Protein AF-A0A7V9D429-F1 (afdb_monomer)

pLDDT: mean 92.51, std 11.37, range [51.0, 98.88]

Foldseek 3Di:
DDDFAAFAAADQEAEAEAAAADPPLPDKFKEKDWAPPADPLLVLLRVLLVVLLCVQLVTDYDPPDDPCQNVPPQCPCVPDRRHYHPPHRYMYMNSIHCSHPVSVCCVPVVVVSVVVSRVRSNCVSVVVVVVVVVVVVVVVVCVVPVPDDDDDD

Solvent-accessible surface area (backbone atoms only — not comparable to full-atom values): 8418 Å² total; per-residue (Å²): 136,80,87,82,46,55,70,74,37,69,49,91,63,45,76,48,85,46,68,36,76,53,92,58,49,82,53,58,30,25,35,74,35,36,40,76,83,53,50,74,58,9,50,49,41,45,52,30,28,54,51,33,32,35,69,61,62,68,45,52,82,38,82,86,73,55,66,67,55,25,63,32,66,52,68,36,40,92,80,40,66,53,7,34,34,83,81,37,24,32,32,35,34,31,70,18,14,63,54,12,73,69,38,29,46,45,62,71,76,36,46,69,48,54,52,50,13,49,50,52,5,51,50,57,31,52,56,52,48,55,54,51,52,53,51,52,52,53,50,52,52,48,58,73,72,65,74,82,84,86,81,90,132

Structure (mmCIF, N/CA/C/O backbone):
data_AF-A0A7V9D429-F1
#
_entry.id   AF-A0A7V9D429-F1
#
loop_
_atom_site.group_PDB
_atom_site.id
_atom_site.type_symbol
_atom_site.label_atom_id
_atom_site.label_alt_id
_atom_site.label_comp_id
_atom_site.label_asym_id
_atom_site.label_entity_id
_atom_site.label_seq_id
_atom_site.pdbx_PDB_ins_code
_atom_site.Cartn_x
_atom_site.Cartn_y
_atom_site.Cartn_z
_atom_site.occupancy
_atom_site.B_iso_or_equiv
_atom_site.auth_seq_id
_atom_site.auth_comp_id
_atom_site.auth_asym_id
_atom_site.auth_atom_id
_atom_site.pdbx_PDB_model_num
ATOM 1 N N . LEU A 1 1 ? 6.182 -13.374 10.795 1.00 51.00 1 LEU A N 1
ATOM 2 C CA . LEU A 1 1 ? 5.234 -13.497 9.660 1.00 51.00 1 LEU A CA 1
ATOM 3 C C . LEU A 1 1 ? 6.105 -13.708 8.441 1.00 51.00 1 LEU A C 1
ATOM 5 O O . LEU A 1 1 ? 7.106 -12.994 8.406 1.00 51.00 1 LEU A O 1
ATOM 9 N N . PRO A 1 2 ? 5.819 -14.618 7.492 1.00 61.53 2 PRO A N 1
ATOM 10 C CA . PRO A 1 2 ? 4.935 -14.138 6.422 1.00 61.53 2 PRO A CA 1
ATOM 11 C C . PRO A 1 2 ? 4.330 -15.204 5.482 1.00 61.53 2 PRO A C 1
ATOM 13 O O . PRO A 1 2 ? 4.693 -16.375 5.484 1.00 61.53 2 PRO A O 1
ATOM 16 N N . ALA A 1 3 ? 3.420 -14.750 4.623 1.00 75.44 3 ALA A N 1
ATOM 17 C CA . ALA A 1 3 ? 3.174 -15.388 3.338 1.00 75.44 3 ALA A CA 1
ATOM 18 C C . ALA A 1 3 ? 4.484 -15.439 2.530 1.00 75.44 3 ALA A C 1
ATOM 20 O O . ALA A 1 3 ? 5.185 -14.435 2.455 1.00 75.44 3 ALA A O 1
ATOM 21 N N . THR A 1 4 ? 4.823 -16.585 1.948 1.00 88.00 4 THR A N 1
ATOM 22 C CA . THR A 1 4 ? 6.034 -16.746 1.132 1.00 88.00 4 THR A CA 1
ATOM 23 C C . THR A 1 4 ? 5.784 -16.237 -0.285 1.00 88.00 4 THR A C 1
ATOM 25 O O . THR A 1 4 ? 4.844 -16.689 -0.938 1.00 88.00 4 THR A O 1
ATOM 28 N N . VAL A 1 5 ? 6.628 -15.328 -0.780 1.00 92.19 5 VAL A N 1
ATOM 29 C CA . VAL A 1 5 ? 6.614 -14.934 -2.197 1.00 92.19 5 VAL A CA 1
ATOM 30 C C . VAL A 1 5 ? 7.230 -16.070 -3.028 1.00 92.19 5 VAL A C 1
ATOM 32 O O . VAL A 1 5 ? 8.327 -16.529 -2.687 1.00 92.19 5 VAL A O 1
ATOM 35 N N . PRO A 1 6 ? 6.556 -16.565 -4.085 1.00 92.88 6 PRO A N 1
ATOM 36 C CA . PRO A 1 6 ? 7.138 -17.571 -4.967 1.00 92.88 6 PRO A CA 1
ATOM 37 C C . PRO A 1 6 ? 8.457 -17.079 -5.587 1.00 92.88 6 PRO A C 1
ATOM 39 O O . PRO A 1 6 ? 8.556 -15.897 -5.917 1.00 92.88 6 PRO A O 1
ATOM 42 N N . PRO A 1 7 ? 9.459 -17.951 -5.781 1.00 91.50 7 PRO A N 1
ATOM 43 C CA . PRO A 1 7 ? 10.677 -17.569 -6.487 1.00 91.50 7 PRO A CA 1
ATOM 44 C C . PRO A 1 7 ? 10.373 -17.035 -7.891 1.00 91.50 7 PRO A C 1
ATOM 46 O O . PRO A 1 7 ? 9.558 -17.609 -8.614 1.00 91.50 7 PRO A O 1
ATOM 49 N N . GLY A 1 8 ? 11.023 -15.932 -8.273 1.00 88.56 8 GLY A N 1
ATOM 50 C CA . GLY A 1 8 ? 10.841 -15.311 -9.591 1.00 88.56 8 GLY A CA 1
ATOM 51 C C . GLY A 1 8 ? 9.451 -14.709 -9.822 1.00 88.56 8 GLY A C 1
ATOM 52 O O . GLY A 1 8 ? 9.028 -14.577 -10.970 1.00 88.56 8 GLY A O 1
ATOM 53 N N . TYR A 1 9 ? 8.714 -14.374 -8.757 1.00 94.50 9 TYR A N 1
ATOM 54 C CA . TYR A 1 9 ? 7.372 -13.812 -8.880 1.00 94.50 9 TYR A CA 1
ATOM 55 C C . TYR A 1 9 ? 7.398 -12.438 -9.562 1.00 94.50 9 TYR A C 1
ATOM 57 O O . TYR A 1 9 ? 7.824 -11.445 -8.970 1.00 94.50 9 TYR A O 1
ATOM 65 N N . ALA A 1 10 ? 6.895 -12.388 -10.794 1.00 95.81 10 ALA A N 1
ATOM 66 C CA . ALA A 1 10 ? 6.678 -11.168 -11.556 1.00 95.81 10 ALA A CA 1
ATOM 67 C C . ALA A 1 10 ? 5.178 -10.867 -11.659 1.00 95.81 10 ALA A C 1
ATOM 69 O O . ALA A 1 10 ? 4.366 -11.773 -11.852 1.00 95.81 10 ALA A O 1
ATOM 70 N N . ALA A 1 11 ? 4.810 -9.594 -11.533 1.00 96.25 11 ALA A N 1
ATOM 71 C CA . ALA A 1 11 ? 3.428 -9.140 -11.657 1.00 96.25 11 ALA A CA 1
ATOM 72 C C . ALA A 1 11 ? 3.362 -7.686 -12.143 1.00 96.25 11 ALA A C 1
ATOM 74 O O . ALA A 1 11 ? 4.318 -6.928 -11.989 1.00 96.25 11 ALA A O 1
ATOM 75 N N . ASP A 1 12 ? 2.197 -7.269 -12.643 1.00 97.06 12 ASP A N 1
ATOM 76 C CA . ASP A 1 1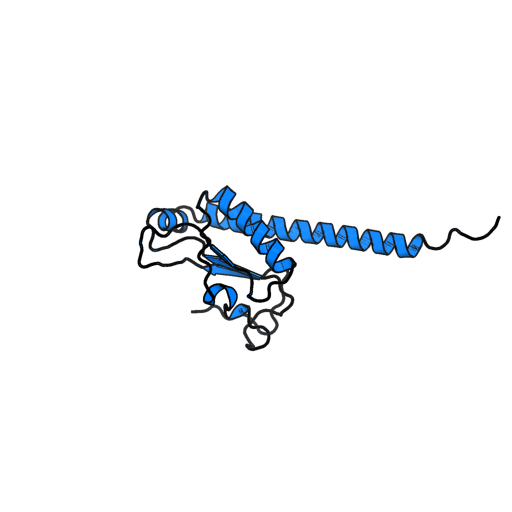2 ? 1.948 -5.867 -13.011 1.00 97.06 12 ASP A CA 1
ATOM 77 C C . ASP A 1 12 ? 1.921 -4.938 -11.785 1.00 97.06 12 ASP A C 1
ATOM 79 O O . ASP A 1 12 ? 2.188 -3.742 -11.882 1.00 97.06 12 ASP A O 1
ATOM 83 N N . ALA A 1 13 ? 1.592 -5.483 -10.610 1.00 97.75 13 ALA A N 1
ATOM 84 C CA . ALA A 1 13 ? 1.682 -4.792 -9.331 1.00 97.75 13 ALA A CA 1
ATOM 85 C C . ALA A 1 13 ? 1.789 -5.788 -8.167 1.00 97.75 13 ALA A C 1
ATOM 87 O O . ALA A 1 13 ? 1.076 -6.791 -8.116 1.00 97.75 13 ALA A O 1
ATOM 88 N N . PHE A 1 14 ? 2.618 -5.462 -7.177 1.00 97.88 14 PHE A N 1
ATOM 89 C CA . PHE A 1 14 ? 2.692 -6.142 -5.888 1.00 97.88 14 PHE A CA 1
ATOM 90 C C . PHE A 1 14 ? 2.296 -5.190 -4.756 1.00 97.88 14 PHE A C 1
ATOM 92 O O . PHE A 1 14 ? 2.817 -4.079 -4.636 1.00 97.88 14 PHE A O 1
ATOM 99 N N . ILE A 1 15 ? 1.381 -5.630 -3.893 1.00 98.25 15 ILE A N 1
ATOM 100 C CA . ILE A 1 15 ? 0.878 -4.826 -2.781 1.00 98.25 15 ILE A CA 1
ATOM 101 C C . ILE A 1 15 ? 0.989 -5.631 -1.486 1.00 98.25 15 ILE A C 1
ATOM 103 O O . ILE A 1 15 ? 0.311 -6.642 -1.320 1.00 98.25 15 ILE A O 1
ATOM 107 N N . ALA A 1 16 ? 1.804 -5.155 -0.544 1.00 97.69 16 ALA A N 1
ATOM 108 C CA . ALA A 1 16 ? 1.843 -5.685 0.817 1.00 97.69 16 ALA A CA 1
ATOM 109 C C . ALA A 1 16 ? 0.836 -4.929 1.697 1.00 97.69 16 ALA A C 1
ATOM 111 O O . ALA A 1 16 ? 0.961 -3.720 1.891 1.00 97.69 16 ALA A O 1
ATOM 112 N N . LEU A 1 17 ? -0.167 -5.633 2.225 1.00 97.62 17 LEU A N 1
ATOM 113 C CA . LEU A 1 17 ? -1.204 -5.058 3.088 1.00 97.62 17 LEU A CA 1
ATOM 114 C C . LEU A 1 17 ? -0.886 -5.322 4.554 1.00 97.62 17 LEU A C 1
ATOM 116 O O . LEU A 1 17 ? -0.778 -6.472 4.977 1.00 97.62 17 LEU A O 1
ATOM 120 N N . HIS A 1 18 ? -0.739 -4.254 5.322 1.00 97.50 18 HIS A N 1
ATOM 121 C CA . HIS A 1 18 ? -0.379 -4.284 6.730 1.00 97.50 18 HIS A CA 1
ATOM 122 C C . HIS A 1 18 ? -1.326 -3.394 7.549 1.00 97.50 18 HIS A C 1
ATOM 124 O O . HIS A 1 18 ? -2.093 -2.593 7.006 1.00 97.50 18 HIS A O 1
ATOM 130 N N . ALA A 1 19 ? -1.276 -3.538 8.870 1.00 96.31 19 ALA A N 1
ATOM 131 C CA . ALA A 1 19 ? -1.892 -2.607 9.801 1.00 96.31 19 ALA A CA 1
ATOM 132 C C . ALA A 1 19 ? -0.879 -2.267 10.900 1.00 96.31 19 ALA A C 1
ATOM 134 O O . ALA A 1 19 ? -0.271 -3.159 11.496 1.00 96.31 19 ALA A O 1
ATOM 135 N N . ASP A 1 20 ? -0.714 -0.976 11.157 1.00 96.56 20 ASP A N 1
ATOM 136 C CA . ASP A 1 20 ? 0.382 -0.447 11.956 1.00 96.56 20 ASP A CA 1
ATOM 137 C C . ASP A 1 20 ? 0.042 -0.465 13.449 1.00 96.56 20 ASP A C 1
ATOM 139 O O . ASP A 1 20 ? -1.120 -0.531 13.858 1.00 96.56 20 ASP A O 1
ATOM 143 N N . GLY A 1 21 ? 1.060 -0.336 14.287 1.00 95.75 21 GLY A N 1
ATOM 144 C CA . GLY A 1 21 ? 0.926 -0.191 15.725 1.00 95.75 21 GLY A CA 1
ATOM 145 C C . GLY A 1 21 ? 1.896 0.854 16.255 1.00 95.75 21 GLY A C 1
ATOM 146 O O . GLY A 1 21 ? 3.050 0.936 15.849 1.00 95.75 21 GLY A O 1
ATOM 147 N N . ALA A 1 22 ? 1.437 1.651 17.213 1.00 95.75 22 ALA A N 1
ATOM 148 C CA . ALA A 1 22 ? 2.282 2.610 17.913 1.00 95.75 22 ALA A CA 1
ATOM 149 C C . ALA A 1 22 ? 1.955 2.642 19.404 1.00 95.75 22 ALA A C 1
ATOM 151 O O . ALA A 1 22 ? 0.795 2.493 19.793 1.00 95.75 22 ALA A O 1
ATOM 152 N N . GLN A 1 23 ? 2.978 2.907 20.225 1.00 96.12 23 GLN A N 1
ATOM 153 C CA . GLN A 1 23 ? 2.814 3.150 21.663 1.00 96.12 23 GLN A CA 1
ATOM 154 C C . GLN A 1 23 ? 1.917 4.368 21.928 1.00 96.12 23 GLN A C 1
ATOM 156 O O . GLN A 1 23 ? 1.068 4.341 22.815 1.00 96.12 23 GLN A O 1
ATOM 161 N N . ASN A 1 24 ? 2.066 5.428 21.125 1.00 94.44 24 ASN A N 1
ATOM 162 C CA . ASN A 1 24 ? 1.156 6.566 21.150 1.00 94.44 24 ASN A CA 1
ATOM 163 C C . ASN A 1 24 ? -0.176 6.187 20.485 1.00 94.44 24 ASN A C 1
ATOM 165 O O . ASN A 1 24 ? -0.266 6.131 19.260 1.00 94.44 24 ASN A O 1
ATOM 169 N N .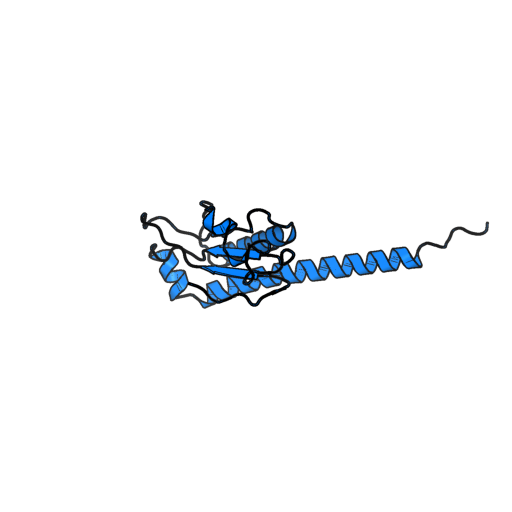 GLN A 1 25 ? -1.224 6.001 21.286 1.00 93.00 25 GLN A N 1
ATOM 170 C CA . GLN A 1 25 ? -2.558 5.625 20.799 1.00 93.00 25 GLN A CA 1
ATOM 171 C C . GLN A 1 25 ? -3.246 6.719 19.962 1.00 93.00 25 GLN A C 1
ATOM 173 O O . GLN A 1 25 ? -4.221 6.437 19.265 1.00 93.00 25 GLN A O 1
ATOM 178 N N . ASN A 1 26 ? -2.736 7.957 19.979 1.00 95.12 26 ASN A N 1
ATOM 179 C CA . ASN A 1 26 ? -3.221 9.036 19.114 1.00 95.12 26 ASN A CA 1
ATOM 180 C C . ASN A 1 26 ? -2.630 8.979 17.696 1.00 95.12 26 ASN A C 1
ATOM 182 O O . ASN A 1 26 ? -3.137 9.669 16.809 1.00 95.12 26 ASN A O 1
ATOM 186 N N . ALA A 1 27 ? -1.578 8.182 17.464 1.00 97.38 27 ALA A N 1
ATOM 187 C CA . ALA A 1 27 ? -1.069 7.945 16.119 1.00 97.38 27 ALA A CA 1
ATOM 188 C C . ALA A 1 27 ? -2.162 7.283 15.279 1.00 97.38 27 ALA A C 1
ATOM 190 O O . ALA A 1 27 ? -2.758 6.292 15.694 1.00 97.38 27 ALA A O 1
ATOM 191 N N . ARG A 1 28 ? -2.455 7.874 14.123 1.00 98.00 28 ARG A N 1
ATOM 192 C CA . ARG A 1 28 ? -3.541 7.433 13.254 1.00 98.00 28 ARG A CA 1
ATOM 193 C C . ARG A 1 28 ? -3.263 7.749 11.791 1.00 98.00 28 ARG A C 1
ATOM 195 O O . ARG A 1 28 ? -2.304 8.462 11.476 1.00 98.00 28 ARG A O 1
ATOM 202 N N . GLY A 1 29 ? -4.147 7.279 10.925 1.00 98.38 29 GLY A N 1
ATOM 203 C CA . GLY A 1 29 ? -4.055 7.399 9.485 1.00 98.38 29 GLY A CA 1
ATOM 204 C C . GLY A 1 29 ? -3.379 6.208 8.826 1.00 98.38 29 GLY A C 1
ATOM 205 O O . GLY A 1 29 ? -2.924 5.278 9.484 1.00 98.38 29 GLY A O 1
ATOM 206 N N . TYR A 1 30 ? -3.292 6.274 7.505 1.00 98.75 30 TYR A N 1
ATOM 207 C CA . TYR A 1 30 ? -2.636 5.262 6.685 1.00 98.75 30 TYR A CA 1
ATOM 208 C C . TYR A 1 30 ? -1.261 5.741 6.222 1.00 98.75 30 TYR A C 1
ATOM 210 O O . TYR A 1 30 ? -1.020 6.947 6.094 1.00 98.75 30 TYR A O 1
ATOM 218 N N . LYS A 1 31 ? -0.367 4.801 5.919 1.00 98.56 31 LYS A N 1
ATOM 219 C CA . LYS A 1 31 ? 0.954 5.077 5.343 1.00 98.56 31 LYS A CA 1
ATOM 220 C C . LYS A 1 31 ? 1.151 4.263 4.076 1.00 98.56 31 LYS A C 1
ATOM 222 O O . LYS A 1 31 ? 0.645 3.152 3.960 1.00 98.56 31 LYS A O 1
ATOM 227 N N . LEU A 1 32 ? 1.940 4.801 3.152 1.00 98.62 32 LEU A N 1
ATOM 228 C CA . LEU A 1 32 ? 2.405 4.057 1.985 1.00 98.62 32 LEU A CA 1
ATOM 229 C C . LEU A 1 32 ? 3.893 4.274 1.785 1.00 98.62 32 LEU A C 1
ATOM 231 O O . LEU A 1 32 ? 4.372 5.406 1.900 1.00 98.62 32 LEU A O 1
ATOM 235 N N . ALA A 1 33 ? 4.587 3.212 1.399 1.00 98.62 33 ALA A N 1
ATOM 236 C CA . ALA A 1 33 ? 5.957 3.296 0.924 1.00 98.62 33 ALA A CA 1
ATOM 237 C C . ALA A 1 33 ? 6.154 2.416 -0.307 1.00 98.62 33 ALA A C 1
ATOM 239 O O . ALA A 1 33 ? 5.645 1.302 -0.376 1.00 98.62 33 ALA A O 1
ATOM 240 N N . ALA A 1 34 ? 6.908 2.936 -1.266 1.00 98.38 34 ALA A N 1
ATOM 241 C CA . ALA A 1 34 ? 7.500 2.149 -2.334 1.00 98.38 34 ALA A CA 1
ATOM 242 C C . ALA A 1 34 ? 8.862 1.600 -1.852 1.00 98.38 34 ALA A C 1
ATOM 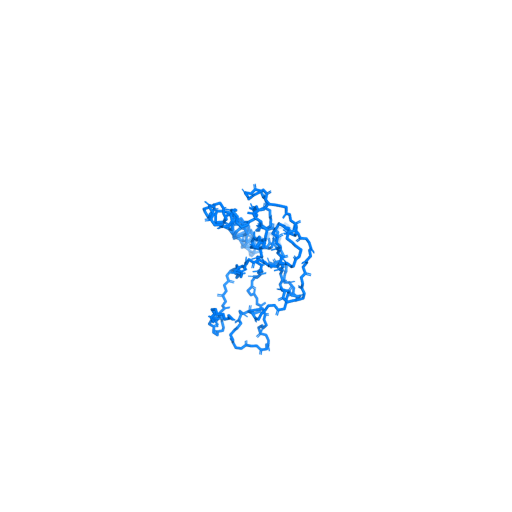244 O O . ALA A 1 34 ? 9.379 2.093 -0.836 1.00 98.38 34 ALA A O 1
ATOM 245 N N . PRO A 1 35 ? 9.460 0.628 -2.568 1.00 97.75 35 PRO A N 1
ATOM 246 C CA . PRO A 1 35 ? 10.827 0.182 -2.311 1.00 97.75 35 PRO A CA 1
ATOM 247 C C . PRO A 1 35 ? 11.814 1.351 -2.195 1.00 97.75 35 PRO A C 1
ATOM 249 O O . PRO A 1 35 ? 11.624 2.393 -2.826 1.00 97.75 35 PRO A O 1
ATOM 252 N N . ARG A 1 36 ? 12.895 1.185 -1.421 1.00 95.38 36 ARG A N 1
ATOM 253 C CA . ARG A 1 36 ? 13.943 2.216 -1.255 1.00 95.38 36 ARG A CA 1
ATOM 254 C C . ARG A 1 36 ? 14.447 2.774 -2.587 1.00 95.38 36 ARG A C 1
ATOM 256 O O . ARG A 1 36 ? 14.629 3.983 -2.713 1.00 95.38 36 ARG A O 1
ATOM 263 N N . HIS A 1 37 ? 14.627 1.897 -3.566 1.00 92.56 37 HIS A N 1
ATOM 264 C CA . HIS A 1 37 ? 14.979 2.241 -4.939 1.00 92.56 37 HIS A CA 1
ATOM 265 C C . HIS A 1 37 ? 13.744 2.092 -5.831 1.00 92.56 37 HIS A C 1
ATOM 267 O O . HIS A 1 37 ? 13.646 1.179 -6.645 1.00 92.56 37 HIS A O 1
ATOM 273 N N . ALA A 1 38 ? 12.754 2.958 -5.610 1.00 94.62 38 ALA A N 1
ATOM 274 C CA . ALA A 1 38 ? 11.478 2.889 -6.309 1.00 94.62 38 ALA A CA 1
ATOM 275 C C . ALA A 1 38 ? 11.638 3.158 -7.811 1.00 94.62 38 ALA A C 1
ATOM 277 O O . ALA A 1 38 ? 12.186 4.185 -8.215 1.00 94.62 38 ALA A O 1
ATOM 278 N N . SER A 1 39 ? 11.070 2.277 -8.635 1.00 96.50 39 SER A N 1
ATOM 279 C CA . SER A 1 39 ? 10.858 2.563 -10.050 1.00 96.50 39 SER A CA 1
ATOM 280 C C . SER A 1 39 ? 9.832 3.701 -10.226 1.00 96.50 39 SER A C 1
ATOM 282 O O . SER A 1 39 ? 9.021 3.974 -9.322 1.00 96.50 39 SER A O 1
ATOM 284 N N . PRO A 1 40 ? 9.806 4.366 -11.398 1.00 97.25 40 PRO A N 1
ATOM 285 C CA . PRO A 1 40 ? 8.730 5.297 -11.739 1.00 97.25 40 PRO A CA 1
ATOM 286 C C . PRO A 1 40 ? 7.344 4.656 -11.593 1.00 97.25 40 PRO A C 1
ATOM 288 O O . PRO A 1 40 ? 6.400 5.306 -11.141 1.00 97.25 40 PRO A O 1
ATOM 291 N N . GLU A 1 41 ? 7.244 3.362 -11.891 1.00 98.00 41 GLU A N 1
ATOM 292 C CA . GLU A 1 41 ? 6.005 2.600 -11.813 1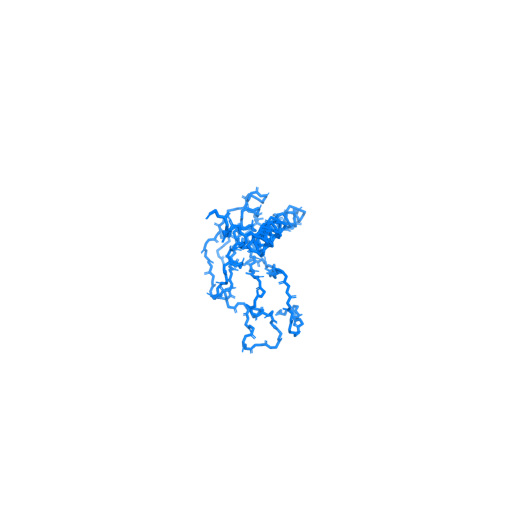.00 98.00 41 GLU A CA 1
ATOM 293 C C . GLU A 1 41 ? 5.547 2.328 -10.381 1.00 98.00 41 GLU A C 1
ATOM 295 O O . GLU A 1 41 ? 4.388 2.589 -10.058 1.00 98.00 41 GLU A O 1
ATOM 300 N N . SER A 1 42 ? 6.457 1.960 -9.474 1.00 98.44 42 SER A N 1
ATOM 301 C CA . SER A 1 42 ? 6.151 1.877 -8.038 1.00 98.44 42 SER A CA 1
ATOM 302 C C . SER A 1 42 ? 5.682 3.225 -7.478 1.00 98.44 42 SER A C 1
ATOM 304 O O . SER A 1 42 ? 4.775 3.283 -6.646 1.00 98.44 42 SER A O 1
ATOM 306 N N . THR A 1 43 ? 6.250 4.334 -7.965 1.00 98.38 43 THR A N 1
ATOM 307 C CA . THR A 1 43 ? 5.816 5.686 -7.577 1.00 98.38 43 THR A CA 1
ATOM 308 C C . THR A 1 43 ? 4.399 5.984 -8.077 1.00 98.38 43 THR A C 1
ATOM 310 O O . THR A 1 43 ? 3.565 6.474 -7.313 1.00 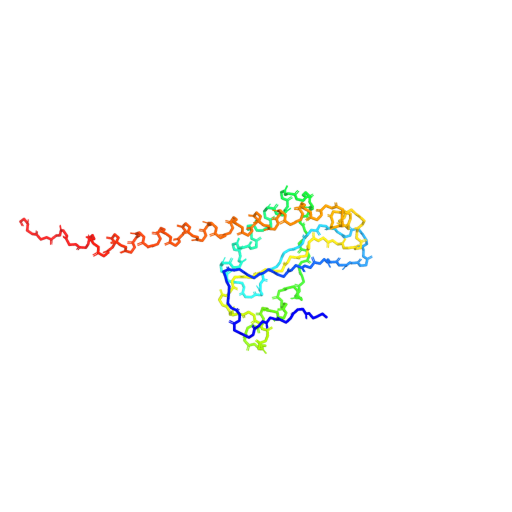98.38 43 THR A O 1
ATOM 313 N N . ARG A 1 44 ? 4.086 5.647 -9.335 1.00 98.62 44 ARG A N 1
ATOM 314 C CA . ARG A 1 44 ? 2.740 5.810 -9.912 1.00 98.62 44 ARG A CA 1
ATOM 315 C C . ARG A 1 44 ? 1.699 4.954 -9.189 1.00 98.62 44 ARG A C 1
ATOM 317 O O . ARG A 1 44 ? 0.620 5.468 -8.885 1.00 98.62 44 ARG A O 1
ATOM 324 N N . LEU A 1 45 ? 2.030 3.701 -8.873 1.00 98.81 45 LEU A N 1
ATOM 325 C CA . LEU A 1 45 ? 1.191 2.790 -8.090 1.00 98.81 45 LEU A CA 1
ATOM 326 C C . LEU A 1 45 ? 0.906 3.365 -6.695 1.00 98.81 45 LEU A C 1
ATOM 328 O O . LEU A 1 45 ? -0.256 3.496 -6.304 1.00 98.81 45 LEU A O 1
ATOM 332 N N . LEU A 1 46 ? 1.947 3.800 -5.975 1.00 98.81 46 LEU A N 1
ATOM 333 C CA . LEU A 1 46 ? 1.821 4.437 -4.660 1.00 98.81 46 LEU A CA 1
ATOM 334 C C . LEU A 1 46 ? 0.916 5.673 -4.703 1.00 98.81 46 LEU A C 1
ATOM 336 O O . LEU A 1 46 ? 0.084 5.864 -3.813 1.00 98.81 46 LEU A O 1
ATOM 340 N N . THR A 1 47 ? 1.056 6.523 -5.723 1.00 98.69 47 THR A N 1
ATOM 341 C CA . THR A 1 47 ? 0.210 7.712 -5.886 1.00 98.69 47 THR A CA 1
ATOM 342 C C . THR A 1 47 ? -1.243 7.342 -6.174 1.00 98.69 47 THR A C 1
ATOM 344 O O . THR A 1 47 ? -2.143 7.950 -5.588 1.00 98.69 47 THR A O 1
ATOM 347 N N . ALA A 1 48 ? -1.490 6.360 -7.045 1.00 98.81 48 ALA A N 1
ATOM 348 C CA . ALA A 1 48 ? -2.840 5.917 -7.385 1.00 98.81 48 ALA A CA 1
ATOM 349 C C . ALA A 1 48 ? -3.563 5.353 -6.153 1.00 98.81 48 ALA A C 1
ATOM 351 O O . ALA A 1 48 ? -4.640 5.843 -5.804 1.00 98.81 48 ALA A O 1
ATOM 352 N N . ILE A 1 49 ? -2.922 4.424 -5.433 1.00 98.88 49 ILE A N 1
ATOM 353 C CA . ILE A 1 49 ? -3.479 3.846 -4.206 1.00 98.88 49 ILE A CA 1
ATOM 354 C C . ILE A 1 49 ? -3.644 4.914 -3.133 1.00 98.88 49 ILE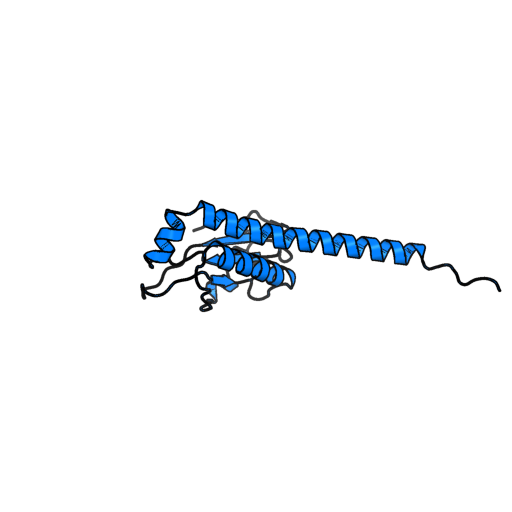 A C 1
ATOM 356 O O . ILE A 1 49 ? -4.723 5.029 -2.567 1.00 98.88 49 ILE A O 1
ATOM 360 N N . GLY A 1 50 ? -2.634 5.749 -2.879 1.00 98.75 50 GLY A N 1
ATOM 361 C CA . GLY A 1 50 ? -2.742 6.797 -1.864 1.00 98.75 50 GLY A CA 1
ATOM 362 C C . GLY A 1 50 ? -3.892 7.774 -2.130 1.00 98.75 50 GLY A C 1
ATOM 363 O O . GLY A 1 50 ? -4.549 8.215 -1.188 1.00 98.75 50 GLY A O 1
ATOM 364 N N . THR A 1 51 ? -4.174 8.077 -3.401 1.00 98.62 51 THR A N 1
ATOM 365 C CA . THR A 1 51 ? -5.284 8.968 -3.762 1.00 98.62 51 THR A CA 1
ATOM 366 C C . THR A 1 51 ? -6.638 8.325 -3.473 1.00 98.62 51 THR A C 1
ATOM 368 O O . THR A 1 51 ? -7.463 8.928 -2.787 1.00 98.62 51 THR A O 1
ATOM 371 N N . GLU A 1 52 ? -6.874 7.105 -3.961 1.00 98.81 52 GLU A N 1
ATOM 372 C CA . GLU A 1 52 ? -8.165 6.433 -3.763 1.00 98.81 52 GLU A CA 1
ATOM 373 C C . GLU A 1 52 ? -8.377 6.006 -2.312 1.00 98.81 52 GLU A C 1
ATOM 375 O O . GLU A 1 52 ? -9.485 6.137 -1.788 1.00 98.81 52 GLU A O 1
ATOM 380 N N . TYR A 1 53 ? -7.310 5.590 -1.629 1.00 98.75 53 TYR A N 1
ATOM 381 C CA . TYR A 1 53 ? -7.366 5.192 -0.232 1.00 98.75 53 TYR A CA 1
ATOM 382 C C . TYR A 1 53 ? -7.761 6.352 0.674 1.00 98.75 53 TYR A C 1
ATOM 384 O O . TYR A 1 53 ? -8.724 6.232 1.433 1.00 98.75 53 TYR A O 1
ATOM 392 N N . GLY A 1 54 ? -7.102 7.507 0.546 1.00 98.56 54 GLY A N 1
ATOM 393 C CA . GLY A 1 54 ? -7.492 8.706 1.288 1.00 98.56 54 GLY A CA 1
ATOM 394 C C . GLY A 1 54 ? -8.920 9.150 0.967 1.00 98.56 54 GLY A C 1
ATOM 395 O O . GLY A 1 54 ? -9.710 9.394 1.878 1.00 98.56 54 GLY A O 1
ATOM 396 N N . ARG A 1 55 ? -9.287 9.187 -0.322 1.00 98.56 55 ARG A N 1
ATOM 397 C CA . ARG A 1 55 ? -10.619 9.621 -0.769 1.00 98.56 55 ARG A CA 1
ATOM 398 C C . ARG A 1 55 ? -11.742 8.729 -0.237 1.00 98.56 55 ARG A C 1
ATOM 400 O O . ARG A 1 55 ? -12.788 9.242 0.155 1.00 98.56 55 ARG A O 1
ATOM 407 N N . ARG A 1 56 ? -11.567 7.407 -0.246 1.00 98.44 56 ARG A N 1
ATOM 408 C CA . ARG A 1 56 ? -12.622 6.458 0.147 1.00 98.44 56 ARG A CA 1
ATOM 409 C C . ARG A 1 56 ? -12.698 6.237 1.649 1.00 98.44 56 ARG A C 1
ATOM 411 O O . ARG A 1 56 ? -13.799 6.171 2.181 1.00 98.44 56 ARG A O 1
ATOM 418 N N . THR A 1 57 ? -11.557 6.142 2.327 1.00 98.31 57 THR A N 1
ATOM 419 C CA . THR A 1 57 ? -11.531 5.862 3.772 1.00 98.31 57 THR A CA 1
ATOM 420 C C . THR A 1 57 ? -11.696 7.115 4.624 1.00 98.31 57 THR A C 1
ATOM 422 O O . THR A 1 57 ? -12.076 7.006 5.785 1.00 98.31 57 THR A O 1
ATOM 425 N N . GLN A 1 58 ? -11.395 8.303 4.081 1.00 98.19 58 GLN A N 1
ATOM 426 C CA . GLN A 1 58 ? -11.333 9.566 4.833 1.00 98.19 58 GLN A CA 1
ATOM 427 C C . GLN A 1 58 ? -10.342 9.529 6.015 1.00 98.19 58 GLN A C 1
ATOM 429 O O . GLN A 1 58 ? -10.348 10.410 6.878 1.00 98.19 58 GLN A O 1
ATOM 434 N N . LEU A 1 59 ? -9.465 8.521 6.069 1.00 98.06 59 LEU A N 1
ATOM 435 C CA . LEU A 1 59 ? -8.362 8.487 7.017 1.00 98.06 59 LEU A CA 1
ATOM 436 C C . LEU A 1 59 ? -7.319 9.541 6.615 1.00 98.06 59 LEU A C 1
ATOM 438 O O . LEU A 1 59 ? -7.109 9.780 5.424 1.00 98.06 59 LEU A O 1
ATOM 442 N N . PRO A 1 60 ? -6.635 10.184 7.575 1.00 98.19 60 PRO A N 1
ATOM 443 C CA . PRO A 1 60 ? -5.542 11.085 7.245 1.00 98.19 60 PRO A CA 1
ATOM 444 C C . PRO A 1 60 ? -4.347 10.295 6.700 1.00 98.19 60 PRO A C 1
ATOM 446 O O . PRO A 1 60 ? -4.099 9.160 7.108 1.00 98.19 60 PRO A O 1
ATOM 449 N N . ARG A 1 61 ? -3.564 10.911 5.811 1.00 98.31 61 ARG A N 1
ATOM 450 C CA . ARG A 1 61 ? -2.266 10.356 5.419 1.00 98.31 61 ARG A CA 1
ATOM 451 C C . ARG A 1 61 ? -1.247 10.627 6.519 1.00 98.31 61 ARG A C 1
ATOM 453 O O . ARG A 1 61 ? -1.076 11.769 6.941 1.00 98.31 61 ARG A O 1
ATOM 460 N N . ASN A 1 62 ? -0.548 9.589 6.948 1.00 97.81 62 ASN A N 1
ATOM 461 C CA . ASN A 1 62 ? 0.548 9.679 7.894 1.00 97.81 62 ASN A CA 1
ATOM 462 C C . ASN A 1 62 ? 1.882 9.538 7.143 1.00 97.81 62 ASN A C 1
ATOM 464 O O . ASN A 1 62 ? 2.104 8.577 6.409 1.00 97.81 62 ASN A O 1
ATOM 468 N N . ASN A 1 63 ? 2.769 10.520 7.308 1.00 95.56 63 ASN A N 1
ATOM 469 C CA . ASN A 1 63 ? 4.035 10.596 6.573 1.00 95.56 63 ASN A CA 1
ATOM 470 C C . ASN A 1 63 ? 5.235 10.032 7.357 1.00 95.56 63 ASN A C 1
ATOM 472 O O . ASN A 1 63 ? 6.367 10.129 6.886 1.00 95.56 63 ASN A O 1
ATOM 476 N N . ALA A 1 64 ? 5.012 9.426 8.529 1.00 96.12 64 ALA A N 1
ATOM 477 C CA . ALA A 1 64 ? 6.049 8.763 9.321 1.00 96.12 64 ALA A CA 1
ATOM 478 C C . ALA A 1 64 ? 6.427 7.393 8.716 1.00 96.12 64 ALA A C 1
ATOM 480 O O . ALA A 1 64 ? 6.138 6.337 9.285 1.00 96.12 64 ALA A O 1
ATOM 481 N N . ILE A 1 65 ? 7.039 7.429 7.527 1.00 97.38 65 ILE A N 1
ATOM 482 C CA . ILE A 1 65 ? 7.502 6.257 6.774 1.00 97.38 65 ILE A CA 1
ATOM 483 C C . ILE A 1 65 ? 8.823 5.746 7.353 1.00 97.38 65 ILE A C 1
ATOM 485 O O . ILE A 1 65 ? 9.793 6.501 7.447 1.00 97.38 65 ILE A O 1
ATOM 489 N N . THR A 1 66 ? 8.883 4.460 7.699 1.00 96.56 66 THR A N 1
ATOM 490 C CA . THR A 1 66 ? 10.074 3.833 8.293 1.00 96.56 66 THR A CA 1
ATOM 491 C C . THR A 1 66 ? 10.978 3.192 7.236 1.00 96.56 66 THR A C 1
ATOM 493 O O . THR A 1 66 ? 10.562 2.938 6.103 1.00 96.56 66 THR A O 1
ATOM 496 N N . ASN A 1 67 ? 12.228 2.894 7.608 1.00 97.25 67 ASN A N 1
ATOM 497 C CA . ASN A 1 67 ? 13.125 2.098 6.761 1.00 97.25 67 ASN A CA 1
ATOM 498 C C . ASN A 1 67 ? 12.579 0.681 6.545 1.00 97.25 67 ASN A C 1
ATOM 500 O O . ASN A 1 67 ? 12.576 0.214 5.417 1.00 97.25 67 ASN A O 1
ATOM 504 N N . ALA A 1 68 ? 12.008 0.051 7.578 1.00 95.69 68 ALA A N 1
ATOM 505 C CA . ALA A 1 68 ? 11.427 -1.291 7.478 1.00 95.69 68 ALA A CA 1
ATOM 506 C C . ALA A 1 68 ? 10.321 -1.403 6.411 1.00 95.69 68 ALA A C 1
ATOM 508 O O . ALA A 1 68 ? 10.191 -2.443 5.778 1.00 95.69 68 ALA A O 1
ATOM 509 N N . MET A 1 69 ? 9.555 -0.331 6.172 1.00 97.75 69 MET A N 1
ATOM 510 C CA . MET A 1 69 ? 8.584 -0.294 5.074 1.00 97.75 69 MET A CA 1
ATOM 511 C C . MET A 1 69 ? 9.263 -0.248 3.696 1.00 97.75 69 MET A C 1
ATOM 513 O O . MET A 1 69 ? 8.819 -0.911 2.766 1.00 97.75 69 MET A O 1
ATOM 517 N N . ARG A 1 70 ? 10.329 0.547 3.544 1.00 97.62 70 ARG A N 1
ATOM 518 C CA . ARG A 1 70 ? 11.056 0.702 2.267 1.00 97.62 70 ARG A CA 1
ATOM 519 C C . ARG A 1 70 ? 11.964 -0.485 1.942 1.00 97.62 70 ARG A C 1
ATOM 521 O O . ARG A 1 70 ? 12.221 -0.735 0.768 1.00 97.62 70 ARG A O 1
ATOM 528 N N . ASP A 1 71 ? 12.415 -1.185 2.976 1.00 95.69 71 ASP A N 1
ATOM 529 C CA . ASP A 1 71 ? 13.308 -2.346 2.933 1.00 95.69 71 ASP A CA 1
ATOM 530 C C . ASP A 1 71 ? 12.546 -3.646 3.259 1.00 95.69 71 ASP A C 1
ATOM 532 O O . ASP A 1 71 ? 13.122 -4.613 3.759 1.00 95.69 71 ASP A O 1
ATOM 536 N N . TYR A 1 72 ? 11.227 -3.658 3.033 1.00 96.19 72 TYR A N 1
ATOM 537 C CA . TYR A 1 72 ? 10.389 -4.832 3.261 1.00 96.19 72 TYR A CA 1
ATOM 538 C C . TYR A 1 72 ? 10.939 -6.040 2.492 1.00 96.19 72 TYR A C 1
ATOM 540 O O . TYR A 1 72 ? 11.349 -5.898 1.341 1.00 96.19 72 TYR A O 1
ATOM 548 N N . TYR A 1 73 ? 10.935 -7.228 3.112 1.00 94.62 73 TYR A N 1
ATOM 549 C CA . TYR A 1 73 ? 11.655 -8.398 2.587 1.00 94.62 73 TYR A CA 1
ATOM 550 C C . TYR A 1 73 ? 11.289 -8.716 1.129 1.00 94.62 73 TYR A C 1
ATOM 552 O O . TYR A 1 73 ? 12.170 -9.031 0.335 1.00 94.62 73 TYR A O 1
ATOM 560 N N . ALA A 1 74 ? 10.009 -8.571 0.762 1.00 95.12 74 ALA A N 1
ATOM 561 C CA . ALA A 1 74 ? 9.537 -8.896 -0.578 1.00 95.12 74 ALA A CA 1
ATOM 562 C C . ALA A 1 74 ? 10.137 -7.982 -1.655 1.00 95.12 74 ALA A C 1
ATOM 564 O O . ALA A 1 74 ? 10.107 -8.349 -2.820 1.00 95.12 74 ALA A O 1
ATOM 565 N N . PHE A 1 75 ? 10.687 -6.819 -1.289 1.00 95.38 75 PHE A N 1
ATOM 566 C CA . PHE A 1 75 ? 11.342 -5.885 -2.209 1.00 95.38 75 PHE A CA 1
ATOM 567 C C . PHE A 1 75 ? 12.829 -6.205 -2.432 1.00 95.38 75 PHE A C 1
ATOM 569 O O . PHE A 1 75 ? 13.469 -5.567 -3.265 1.00 95.38 75 PHE A O 1
ATOM 576 N N . ASN A 1 76 ? 13.404 -7.163 -1.695 1.00 91.75 76 ASN A N 1
ATOM 577 C CA . ASN A 1 76 ? 14.827 -7.498 -1.761 1.00 91.75 76 ASN A CA 1
ATOM 578 C C . ASN A 1 76 ? 15.134 -8.538 -2.857 1.00 91.75 76 ASN A C 1
ATOM 580 O O . ASN A 1 76 ? 15.636 -9.626 -2.577 1.00 91.75 76 ASN A O 1
ATOM 584 N N . SER A 1 77 ? 14.833 -8.189 -4.110 1.00 85.25 77 SER A N 1
ATOM 585 C CA . SER A 1 77 ? 14.985 -9.070 -5.280 1.00 85.25 77 SER A CA 1
ATOM 586 C C . SER A 1 77 ? 16.429 -9.515 -5.554 1.00 85.25 77 SER A C 1
ATOM 588 O O . SER A 1 77 ? 16.653 -10.584 -6.108 1.00 85.25 77 SER A O 1
ATOM 590 N N . GLY A 1 78 ? 17.422 -8.716 -5.150 1.00 83.75 78 GLY A N 1
ATOM 591 C CA . GLY A 1 78 ? 18.844 -9.032 -5.331 1.00 83.75 78 GLY A CA 1
ATOM 592 C C . GLY A 1 78 ? 19.462 -9.883 -4.218 1.00 83.75 78 GLY A C 1
ATOM 593 O O . GLY A 1 78 ? 20.600 -10.323 -4.364 1.00 83.75 78 GLY A O 1
ATOM 594 N N . GLY A 1 79 ? 18.756 -10.085 -3.101 1.00 85.06 79 GLY A N 1
ATOM 595 C CA . GLY A 1 79 ? 19.311 -10.724 -1.903 1.00 85.06 79 GLY A CA 1
ATOM 596 C C . GLY A 1 79 ? 18.503 -11.894 -1.346 1.00 85.06 79 GLY A C 1
ATOM 597 O O . GLY A 1 79 ? 19.030 -12.619 -0.504 1.00 85.06 79 GLY A O 1
ATOM 598 N N . LEU A 1 80 ? 17.252 -12.089 -1.775 1.00 90.12 80 LEU A N 1
ATOM 599 C CA . LEU A 1 80 ? 16.372 -13.155 -1.290 1.00 90.12 80 LEU A CA 1
ATOM 600 C C . LEU A 1 80 ? 15.722 -13.905 -2.457 1.00 90.12 80 LEU A C 1
ATOM 602 O O . LEU A 1 80 ? 15.213 -13.289 -3.386 1.00 90.12 80 LEU A O 1
ATOM 606 N N . GLU A 1 81 ? 15.668 -15.235 -2.360 1.00 91.44 81 GLU A N 1
ATOM 607 C CA . GLU A 1 81 ? 14.951 -16.090 -3.321 1.00 91.44 81 GLU A CA 1
ATOM 608 C C . GLU A 1 81 ? 13.433 -15.846 -3.280 1.00 91.44 81 GLU A C 1
ATOM 610 O O . GLU A 1 81 ? 12.759 -15.836 -4.306 1.00 91.44 81 GLU A O 1
ATOM 615 N N . HIS A 1 82 ? 12.900 -15.594 -2.083 1.00 93.81 82 HIS A N 1
ATOM 616 C CA . HIS A 1 82 ? 11.481 -15.338 -1.843 1.00 93.81 82 HIS A CA 1
ATOM 617 C C . HIS A 1 82 ? 11.175 -13.838 -1.820 1.00 93.81 82 HIS A C 1
ATOM 619 O O . HIS A 1 82 ? 10.710 -13.289 -0.816 1.00 93.81 82 HIS A O 1
ATOM 625 N N . ALA A 1 83 ? 11.460 -13.184 -2.942 1.00 95.00 83 ALA A N 1
ATOM 626 C CA . ALA A 1 83 ? 11.159 -11.786 -3.213 1.00 95.00 83 ALA A CA 1
ATOM 627 C C . ALA A 1 83 ? 10.563 -11.638 -4.620 1.00 95.00 83 ALA A C 1
ATOM 629 O O . ALA A 1 83 ? 10.637 -12.549 -5.445 1.00 95.00 83 ALA A O 1
ATOM 630 N N . ILE A 1 84 ? 9.931 -10.495 -4.875 1.00 96.12 84 ILE A N 1
ATOM 631 C CA . ILE A 1 84 ? 9.402 -10.187 -6.206 1.00 96.12 84 ILE A CA 1
ATOM 632 C C . ILE A 1 84 ? 10.544 -9.927 -7.189 1.00 96.12 84 ILE A C 1
ATOM 634 O O . ILE A 1 84 ? 11.640 -9.537 -6.786 1.00 96.12 84 ILE A O 1
ATOM 638 N N . ASP A 1 85 ? 10.271 -10.075 -8.480 1.00 94.69 85 ASP A N 1
ATOM 639 C CA . ASP A 1 85 ? 11.179 -9.622 -9.530 1.00 94.69 85 ASP A CA 1
ATOM 640 C C . ASP A 1 85 ? 11.450 -8.107 -9.417 1.00 94.69 85 ASP A C 1
ATOM 642 O O . ASP A 1 85 ? 10.544 -7.322 -9.129 1.00 94.69 85 ASP A O 1
ATOM 646 N N . GLY A 1 86 ? 12.692 -7.678 -9.674 1.00 91.62 86 GLY A N 1
ATOM 647 C CA . GLY A 1 86 ? 13.120 -6.282 -9.506 1.00 91.62 86 GLY A CA 1
ATOM 648 C C . GLY A 1 86 ? 12.393 -5.265 -10.396 1.00 91.62 86 GLY A C 1
ATOM 649 O O . GLY A 1 86 ? 12.415 -4.071 -10.090 1.00 91.62 86 GLY A O 1
ATOM 650 N N . HIS A 1 87 ? 11.734 -5.712 -11.465 1.00 92.94 87 HIS A N 1
ATOM 651 C CA . HIS A 1 87 ? 10.917 -4.868 -12.331 1.00 92.94 87 HIS A CA 1
ATOM 652 C C . HIS A 1 87 ? 9.450 -4.785 -11.893 1.00 92.94 87 HIS A C 1
ATOM 654 O O . HIS A 1 87 ? 8.733 -3.918 -12.392 1.00 92.94 87 HIS A O 1
ATOM 660 N N . THR A 1 88 ? 9.007 -5.616 -10.941 1.00 96.88 88 THR A N 1
ATOM 661 C CA . THR A 1 88 ? 7.627 -5.611 -10.431 1.00 96.88 88 THR A CA 1
ATOM 662 C C . THR A 1 88 ? 7.334 -4.307 -9.676 1.00 96.88 88 THR A C 1
ATOM 664 O O . THR A 1 88 ? 7.957 -4.043 -8.639 1.00 96.88 88 THR A O 1
ATOM 667 N N . PRO A 1 89 ? 6.373 -3.477 -10.130 1.00 98.12 89 PRO A N 1
ATOM 668 C CA . PRO A 1 89 ? 5.940 -2.292 -9.397 1.00 98.12 89 PRO A CA 1
ATOM 669 C C . PRO A 1 89 ? 5.376 -2.682 -8.031 1.00 98.12 89 PRO A C 1
ATOM 671 O O . PRO A 1 89 ? 4.539 -3.579 -7.937 1.00 98.12 89 PRO A O 1
ATOM 674 N N . ALA A 1 90 ? 5.810 -2.017 -6.960 1.00 98.31 90 ALA A N 1
ATOM 675 C CA . ALA A 1 90 ? 5.514 -2.476 -5.608 1.00 98.31 90 ALA A CA 1
ATOM 676 C C . ALA A 1 90 ? 5.236 -1.357 -4.605 1.00 98.31 90 ALA A C 1
ATOM 678 O O . ALA A 1 90 ? 5.783 -0.253 -4.683 1.00 98.31 90 ALA A O 1
ATOM 679 N N . VAL A 1 91 ? 4.395 -1.671 -3.621 1.00 98.69 91 VAL A N 1
ATOM 680 C CA . VAL A 1 91 ? 4.056 -0.779 -2.509 1.00 98.69 91 VAL A CA 1
ATOM 681 C C . VAL A 1 91 ? 3.670 -1.582 -1.270 1.00 98.69 91 VAL A C 1
ATOM 683 O O . VAL A 1 91 ? 3.043 -2.636 -1.360 1.00 98.69 91 VAL A O 1
ATOM 686 N N . ILE A 1 92 ? 4.023 -1.068 -0.097 1.00 98.62 92 ILE A N 1
ATOM 687 C CA . ILE A 1 92 ? 3.473 -1.508 1.185 1.00 98.62 92 ILE A CA 1
ATOM 688 C C . ILE A 1 92 ? 2.480 -0.462 1.684 1.00 98.62 92 ILE A C 1
ATOM 690 O O . ILE A 1 92 ? 2.759 0.742 1.652 1.00 98.62 92 ILE A O 1
ATOM 694 N N . VAL A 1 93 ? 1.313 -0.925 2.122 1.00 98.75 93 VAL A N 1
ATOM 695 C CA . VAL A 1 93 ? 0.227 -0.101 2.650 1.00 98.75 93 VAL A CA 1
ATOM 696 C C . VAL A 1 93 ? 0.002 -0.481 4.103 1.00 98.75 93 VAL A C 1
ATOM 698 O O . VAL A 1 93 ? -0.496 -1.562 4.400 1.00 98.75 93 VAL A O 1
ATOM 701 N N . GLU A 1 94 ? 0.323 0.440 5.002 1.00 98.50 94 GLU A N 1
ATOM 702 C CA . GLU A 1 94 ? -0.127 0.373 6.388 1.00 98.50 94 GLU A CA 1
ATOM 703 C C . GLU A 1 94 ? -1.512 1.016 6.435 1.00 98.50 94 GLU A C 1
ATOM 705 O O . GLU A 1 94 ? -1.654 2.240 6.376 1.00 98.50 94 GLU A O 1
ATOM 710 N N . MET A 1 95 ? -2.545 0.178 6.451 1.00 98.56 95 MET A N 1
ATOM 711 C CA . MET A 1 95 ? -3.937 0.556 6.189 1.00 98.56 95 MET A CA 1
ATOM 712 C C . MET A 1 95 ? -4.549 1.452 7.282 1.00 98.56 95 MET A C 1
ATOM 714 O O . MET A 1 95 ? -5.524 2.169 7.046 1.00 98.56 95 MET A O 1
ATOM 718 N N . GLY A 1 96 ? -3.972 1.435 8.477 1.00 98.38 96 GLY A N 1
ATOM 719 C CA . GLY A 1 96 ? -4.410 2.179 9.652 1.00 98.38 96 GLY A CA 1
ATOM 720 C C . GLY A 1 96 ? -3.667 1.681 10.886 1.00 98.38 96 GLY A C 1
ATOM 721 O O . GLY A 1 96 ? -2.983 0.660 10.815 1.00 98.38 96 GLY A O 1
ATOM 722 N N . PHE A 1 97 ? -3.814 2.367 12.018 1.00 98.50 97 PHE A N 1
ATOM 723 C CA . PHE A 1 97 ? -3.215 1.920 13.277 1.00 98.50 97 PHE A CA 1
ATOM 724 C C . PHE A 1 97 ? -4.190 1.045 14.070 1.00 98.50 97 PHE A C 1
ATOM 726 O O . PHE A 1 97 ? -5.200 1.543 14.566 1.00 98.50 97 PHE A O 1
ATOM 733 N N . VAL A 1 98 ? -3.869 -0.235 14.288 1.00 97.81 98 VAL A N 1
ATOM 734 C CA . VAL A 1 98 ? -4.701 -1.129 15.120 1.00 97.81 98 VAL A CA 1
ATOM 735 C C . VAL A 1 98 ? -4.759 -0.673 16.578 1.00 97.81 98 VAL A C 1
ATOM 737 O O . VAL A 1 98 ? -5.714 -0.983 17.288 1.00 97.81 98 VAL A O 1
ATOM 740 N N . THR A 1 99 ? -3.768 0.097 17.038 1.00 97.94 99 THR A N 1
ATOM 741 C CA . THR A 1 99 ? -3.749 0.674 18.389 1.00 97.94 99 THR A CA 1
ATOM 742 C C . THR A 1 99 ? -4.662 1.896 18.530 1.00 97.94 99 THR A C 1
ATOM 744 O O . THR A 1 99 ? -5.088 2.200 19.644 1.00 97.94 99 THR A O 1
ATOM 747 N N . ASN A 1 100 ? -5.050 2.555 17.432 1.00 98.44 100 ASN A N 1
ATOM 748 C CA . ASN A 1 100 ? -5.984 3.678 17.450 1.00 98.44 100 ASN A CA 1
ATOM 749 C C . ASN A 1 100 ? -7.432 3.193 17.305 1.00 98.44 100 ASN A C 1
ATOM 751 O O . ASN A 1 100 ? -7.768 2.495 16.355 1.00 98.44 100 ASN A O 1
ATOM 755 N N . ALA A 1 101 ? -8.321 3.598 18.215 1.00 97.62 101 ALA A N 1
ATOM 756 C CA . ALA A 1 101 ? -9.701 3.106 18.221 1.00 97.62 101 ALA A CA 1
ATOM 757 C C . ALA A 1 101 ? -10.498 3.451 16.948 1.00 97.62 101 ALA A C 1
ATOM 759 O O . ALA A 1 101 ? -11.297 2.634 16.499 1.00 97.62 101 ALA A O 1
ATOM 760 N N . ARG A 1 102 ? -10.279 4.633 16.350 1.00 97.44 102 ARG A N 1
ATOM 761 C CA . ARG A 1 102 ? -11.015 5.066 15.148 1.00 97.44 102 ARG A CA 1
ATOM 762 C C . ARG A 1 102 ? -10.550 4.321 13.907 1.00 97.44 102 ARG A C 1
ATOM 764 O O . ARG A 1 102 ? -11.371 3.902 13.100 1.00 97.44 102 ARG A O 1
ATOM 771 N N . ASP A 1 103 ? -9.242 4.169 13.761 1.00 98.38 103 ASP A N 1
ATOM 772 C CA . ASP A 1 103 ? -8.679 3.452 12.623 1.00 98.38 103 ASP A CA 1
ATOM 773 C C . ASP A 1 103 ? -8.976 1.956 12.731 1.00 98.38 103 ASP A C 1
ATOM 775 O O . ASP A 1 103 ? -9.419 1.358 11.757 1.00 98.38 103 ASP A O 1
ATOM 779 N N . ARG A 1 104 ? -8.842 1.367 13.926 1.00 98.00 104 ARG A N 1
ATOM 780 C CA . ARG A 1 104 ? -9.235 -0.024 14.171 1.00 98.00 104 ARG A CA 1
ATOM 781 C C . ARG A 1 104 ? -10.694 -0.281 13.791 1.00 98.00 104 ARG A C 1
ATOM 783 O O . ARG A 1 104 ? -10.932 -1.253 13.092 1.00 98.00 104 ARG A O 1
ATOM 790 N N . ALA A 1 105 ? -11.627 0.597 14.173 1.00 97.94 105 ALA A N 1
ATOM 791 C CA . ALA A 1 105 ? -13.035 0.474 13.783 1.00 97.94 105 ALA A CA 1
ATOM 792 C C . ALA A 1 105 ? -13.234 0.540 12.256 1.00 97.94 105 ALA A C 1
ATOM 794 O O . ALA A 1 105 ? -14.010 -0.228 11.699 1.00 97.94 105 ALA A O 1
ATOM 795 N N . MET A 1 106 ? -12.495 1.400 11.541 1.00 98.00 106 MET A N 1
ATOM 796 C CA . MET A 1 106 ? -12.508 1.394 10.069 1.00 98.00 106 MET A CA 1
ATOM 797 C C . MET A 1 106 ? -12.021 0.047 9.506 1.00 98.00 106 MET A C 1
ATOM 799 O O . MET A 1 106 ? -12.631 -0.483 8.582 1.00 98.00 106 MET A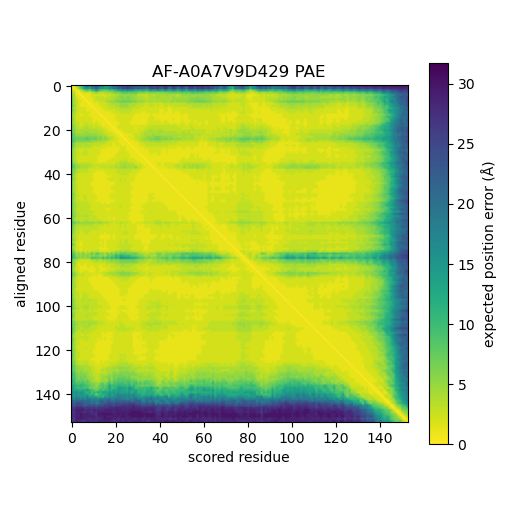 O 1
ATOM 803 N N . LEU A 1 107 ? -10.945 -0.517 10.063 1.00 97.75 107 LEU A N 1
ATOM 804 C CA . LEU A 1 107 ? -10.368 -1.784 9.600 1.00 97.75 107 LEU A CA 1
ATOM 805 C C . LEU A 1 107 ? -11.258 -3.000 9.912 1.00 97.75 107 LEU A C 1
ATOM 807 O O . LEU A 1 107 ? -11.336 -3.907 9.087 1.00 97.75 107 LEU A O 1
ATOM 811 N N . SER A 1 108 ? -11.910 -3.035 11.079 1.00 97.50 108 SER A N 1
ATOM 812 C CA . SER A 1 108 ? -12.734 -4.172 11.515 1.00 97.50 108 SER A CA 1
ATOM 813 C C . SER A 1 108 ? -14.169 -4.104 11.011 1.00 97.50 108 SER A C 1
ATOM 815 O O . SER A 1 108 ? -14.718 -5.119 10.590 1.00 97.50 108 SER A O 1
ATOM 817 N N . ASP A 1 109 ? -14.772 -2.917 11.035 1.00 98.19 109 ASP A N 1
ATOM 818 C CA . ASP A 1 109 ? -16.217 -2.774 10.850 1.00 98.19 109 ASP A CA 1
ATOM 819 C C . ASP A 1 109 ? -16.557 -2.394 9.409 1.00 98.19 109 ASP A C 1
ATOM 821 O O . ASP A 1 109 ? -17.675 -2.629 8.954 1.00 98.19 109 ASP A O 1
ATOM 825 N N . ARG A 1 110 ? -15.597 -1.804 8.680 1.00 97.81 110 ARG A N 1
ATOM 826 C CA . ARG A 1 110 ? -15.752 -1.322 7.297 1.00 97.81 110 ARG A CA 1
ATOM 827 C C . ARG A 1 110 ? -14.724 -1.926 6.321 1.00 97.81 110 ARG A C 1
ATOM 829 O O . ARG A 1 110 ? -14.168 -1.193 5.494 1.00 97.81 110 ARG A O 1
ATOM 836 N N . PRO A 1 111 ? -14.457 -3.250 6.354 1.00 96.81 111 PRO A N 1
ATOM 837 C CA . PRO A 1 111 ? -13.473 -3.873 5.467 1.00 96.81 111 PRO A CA 1
ATOM 838 C C . PRO A 1 111 ? -13.857 -3.748 3.984 1.00 96.81 111 PRO A C 1
ATOM 840 O O . PRO A 1 111 ? -12.984 -3.728 3.119 1.00 96.81 111 PRO A O 1
ATOM 843 N N . ASP A 1 112 ? -15.148 -3.596 3.678 1.00 98.38 112 ASP A N 1
ATOM 844 C CA . ASP A 1 112 ? -15.657 -3.311 2.337 1.00 98.38 112 ASP A CA 1
ATOM 845 C C . ASP A 1 112 ? -15.123 -1.978 1.789 1.00 98.38 112 ASP A C 1
ATOM 847 O O . ASP A 1 112 ? -14.731 -1.899 0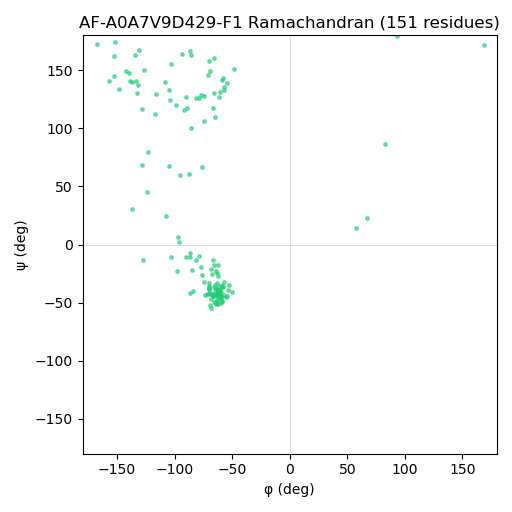.623 1.00 98.38 112 ASP A O 1
ATOM 851 N N . VAL A 1 113 ? -15.046 -0.945 2.634 1.00 98.56 113 VAL A N 1
ATOM 852 C CA . VAL A 1 113 ? -14.512 0.372 2.266 1.00 98.56 113 VAL A CA 1
ATOM 853 C C . VAL A 1 113 ? -13.012 0.281 2.008 1.00 98.56 113 VAL A C 1
ATOM 855 O O . VAL A 1 113 ? -12.541 0.840 1.017 1.00 98.56 113 VAL A O 1
ATOM 858 N N . ILE A 1 114 ? -12.275 -0.456 2.848 1.00 98.44 114 ILE A N 1
ATOM 859 C CA . ILE A 1 114 ? -10.831 -0.691 2.687 1.00 98.44 114 ILE A CA 1
ATOM 860 C C . ILE A 1 114 ? -10.534 -1.465 1.399 1.00 98.44 114 ILE A C 1
ATOM 862 O O . ILE A 1 114 ? -9.706 -1.039 0.592 1.00 98.44 114 ILE A O 1
ATOM 866 N N . ALA A 1 115 ? -11.238 -2.571 1.159 1.00 98.44 115 ALA A N 1
ATOM 867 C CA . ALA A 1 115 ? -11.051 -3.376 -0.043 1.00 98.44 115 ALA A CA 1
ATOM 868 C C . ALA A 1 115 ? -11.346 -2.560 -1.309 1.00 98.44 115 ALA A C 1
ATOM 870 O O . ALA A 1 115 ? -10.573 -2.585 -2.264 1.00 98.44 115 ALA A O 1
ATOM 871 N N . ARG A 1 116 ? -12.429 -1.774 -1.299 1.00 98.75 116 ARG A N 1
ATOM 872 C CA . ARG A 1 116 ? -12.819 -0.933 -2.438 1.00 98.75 116 ARG A CA 1
ATOM 873 C C . ARG A 1 116 ? -11.860 0.246 -2.641 1.00 98.75 116 ARG A C 1
ATOM 875 O O . ARG A 1 116 ? -11.596 0.623 -3.774 1.00 98.75 116 ARG A O 1
ATOM 882 N N . ALA A 1 117 ? -11.290 0.792 -1.566 1.00 98.69 117 ALA A N 1
ATOM 883 C CA . ALA A 1 117 ? -10.203 1.772 -1.610 1.00 98.69 117 ALA A CA 1
ATOM 884 C C . ALA A 1 117 ? -8.954 1.252 -2.329 1.00 98.69 117 ALA A C 1
ATOM 886 O O . ALA A 1 117 ? -8.413 1.933 -3.201 1.00 98.69 117 ALA A O 1
ATOM 887 N N . LEU A 1 118 ? -8.517 0.046 -1.974 1.00 98.69 118 LEU A N 1
ATOM 888 C CA . LEU A 1 118 ? -7.359 -0.596 -2.587 1.00 98.69 118 LEU A CA 1
ATOM 889 C C . LEU A 1 118 ? -7.639 -0.982 -4.042 1.00 98.69 118 LEU A C 1
ATOM 891 O O . LEU A 1 118 ? -6.837 -0.660 -4.914 1.00 98.69 118 LEU A O 1
ATOM 895 N N . ALA A 1 119 ? -8.788 -1.609 -4.308 1.00 98.69 119 ALA A N 1
ATOM 896 C CA . ALA A 1 119 ? -9.181 -2.044 -5.646 1.00 98.69 119 ALA A CA 1
ATOM 897 C C . ALA A 1 119 ? -9.240 -0.872 -6.633 1.00 98.69 119 ALA A C 1
ATOM 899 O O . ALA A 1 119 ? -8.619 -0.938 -7.689 1.00 98.69 119 ALA A O 1
ATOM 900 N N . ASP A 1 120 ? -9.899 0.229 -6.268 1.00 98.81 120 ASP A N 1
ATOM 901 C CA . ASP A 1 120 ? -9.941 1.433 -7.101 1.00 98.81 120 ASP A CA 1
ATOM 902 C C . ASP A 1 120 ? -8.544 2.004 -7.373 1.00 98.81 120 ASP A C 1
ATOM 904 O O . ASP A 1 120 ? -8.255 2.433 -8.488 1.00 98.81 120 ASP A O 1
ATOM 908 N N . GLY A 1 121 ? -7.667 2.009 -6.366 1.00 98.81 121 GLY A N 1
ATOM 909 C CA . GLY A 1 121 ? -6.289 2.471 -6.514 1.00 98.81 121 GLY A CA 1
ATOM 910 C C . GLY A 1 121 ? -5.479 1.616 -7.490 1.00 98.81 121 GLY A C 1
ATOM 911 O O . GLY A 1 121 ? -4.769 2.156 -8.340 1.00 98.81 121 GLY A O 1
ATOM 912 N N . ILE A 1 122 ? -5.618 0.292 -7.389 1.00 98.69 122 ILE A N 1
ATOM 913 C CA . ILE A 1 122 ? -4.964 -0.683 -8.269 1.00 98.69 122 ILE A CA 1
ATOM 914 C C . ILE A 1 122 ? -5.507 -0.556 -9.696 1.00 98.69 122 ILE A C 1
ATOM 916 O O . ILE A 1 122 ? -4.726 -0.397 -10.630 1.00 98.69 122 ILE A O 1
ATOM 920 N N . LEU A 1 123 ? -6.831 -0.541 -9.873 1.00 98.62 123 LEU A N 1
ATOM 921 C CA . LEU A 1 123 ? -7.464 -0.388 -11.187 1.00 98.62 123 LEU A CA 1
ATOM 922 C C . LEU A 1 123 ? -7.057 0.930 -11.849 1.00 98.62 123 LEU A C 1
ATOM 924 O O . LEU A 1 123 ? -6.633 0.941 -13.002 1.00 98.62 123 LEU A O 1
ATOM 928 N N . ARG A 1 124 ? -7.063 2.036 -11.097 1.00 98.56 124 ARG A N 1
ATOM 929 C CA . ARG A 1 124 ? -6.608 3.339 -11.594 1.00 98.56 124 ARG A CA 1
ATOM 930 C C . ARG A 1 124 ? -5.157 3.311 -12.079 1.00 98.56 124 ARG A C 1
ATOM 932 O O . ARG A 1 124 ? -4.826 4.031 -13.025 1.00 98.56 124 ARG A O 1
ATOM 939 N N . TYR A 1 125 ? -4.286 2.549 -11.419 1.00 98.69 125 TYR A N 1
ATOM 940 C CA . TYR A 1 125 ? -2.908 2.356 -11.862 1.00 98.69 125 TYR A CA 1
ATOM 941 C C . TYR A 1 125 ? -2.852 1.535 -13.158 1.00 98.69 125 TYR A C 1
ATOM 943 O O . TYR A 1 125 ? -2.318 2.027 -14.153 1.00 98.69 125 TYR A O 1
ATOM 951 N N . LEU A 1 126 ? -3.460 0.347 -13.172 1.00 97.88 126 LEU A N 1
ATOM 952 C CA . LEU A 1 126 ? -3.412 -0.583 -14.306 1.00 97.88 126 LEU A CA 1
ATOM 953 C C . LEU A 1 126 ? -4.030 0.012 -15.577 1.00 97.88 126 LEU A C 1
ATOM 955 O O . LEU A 1 126 ? -3.436 -0.050 -16.648 1.00 97.88 126 LEU A O 1
ATOM 959 N N . GLU A 1 127 ? -5.172 0.693 -15.470 1.00 97.69 127 GLU A N 1
ATOM 960 C CA . GLU A 1 127 ? -5.795 1.361 -16.617 1.00 97.69 127 GLU A CA 1
ATOM 961 C C . GLU A 1 127 ? -4.914 2.475 -17.201 1.00 97.69 127 GLU A C 1
ATOM 963 O O . GLU A 1 127 ? -4.968 2.768 -18.396 1.00 97.69 127 GLU A O 1
ATOM 968 N N . LYS A 1 128 ? -4.129 3.168 -16.364 1.00 95.94 128 LYS A N 1
ATOM 969 C CA . LYS A 1 128 ? -3.172 4.169 -16.853 1.00 95.94 128 LYS A CA 1
ATOM 970 C C . LYS A 1 128 ? -2.001 3.520 -17.586 1.00 95.94 128 LYS A C 1
ATOM 972 O O . LYS A 1 128 ? -1.564 4.107 -18.573 1.00 95.94 128 LYS A O 1
ATOM 977 N N . GLN A 1 129 ? -1.534 2.354 -17.139 1.00 93.81 129 GLN A N 1
ATOM 978 C CA . GLN A 1 129 ? -0.499 1.595 -17.846 1.00 93.81 129 GLN A CA 1
ATOM 979 C C . GLN A 1 129 ? -0.995 1.126 -19.208 1.00 93.81 129 GLN A C 1
ATOM 981 O O . GLN A 1 129 ? -0.394 1.474 -20.220 1.00 93.81 129 GLN A O 1
ATOM 986 N N . ALA A 1 130 ? -2.162 0.479 -19.252 1.00 93.56 130 ALA A N 1
ATOM 987 C CA . ALA A 1 130 ? -2.752 -0.013 -20.495 1.00 93.56 130 ALA A CA 1
ATOM 988 C C . ALA A 1 130 ? -2.892 1.096 -21.556 1.00 93.56 130 ALA A C 1
ATOM 990 O O . ALA A 1 130 ? -2.507 0.915 -22.710 1.00 93.56 130 ALA A O 1
ATOM 991 N N . ARG A 1 131 ? -3.359 2.289 -21.155 1.00 94.50 131 ARG A N 1
ATOM 992 C CA . ARG A 1 131 ? -3.449 3.455 -22.055 1.00 94.50 131 ARG A CA 1
ATOM 993 C C . ARG A 1 131 ? -2.084 3.939 -22.557 1.00 94.50 131 ARG A C 1
ATOM 995 O O . ARG A 1 131 ? -1.975 4.358 -23.706 1.00 94.50 131 ARG A O 1
ATOM 1002 N N . ALA A 1 132 ? -1.054 3.922 -21.709 1.00 91.50 132 ALA A N 1
ATOM 1003 C CA . ALA A 1 132 ? 0.294 4.348 -22.088 1.00 91.50 132 ALA A CA 1
ATOM 1004 C C . ALA A 1 132 ? 0.958 3.360 -23.062 1.00 91.50 132 ALA A C 1
ATOM 1006 O O . ALA A 1 132 ? 1.627 3.774 -24.012 1.00 91.50 132 ALA A O 1
ATOM 1007 N N . GLU A 1 133 ? 0.741 2.062 -22.857 1.00 90.56 133 GLU A N 1
ATOM 1008 C CA . GLU A 1 133 ? 1.202 1.005 -23.757 1.00 90.56 133 GLU A CA 1
ATOM 1009 C C . GLU A 1 133 ? 0.515 1.080 -25.121 1.00 90.56 133 GLU A C 1
ATOM 1011 O O . GLU A 1 133 ? 1.180 0.985 -26.152 1.00 90.56 133 GLU A O 1
ATOM 1016 N N . GLU A 1 134 ? -0.803 1.289 -25.142 1.00 92.12 134 GLU A N 1
ATOM 1017 C CA . GLU A 1 134 ? -1.566 1.430 -26.381 1.00 92.12 134 GLU A CA 1
ATOM 1018 C C . GLU A 1 134 ? -1.102 2.644 -27.197 1.00 92.12 134 GLU A C 1
ATOM 1020 O O . GLU A 1 134 ? -0.845 2.514 -28.395 1.00 92.12 134 GLU A O 1
ATOM 1025 N N . ALA A 1 135 ? -0.899 3.794 -26.545 1.00 90.44 135 ALA A N 1
ATOM 1026 C CA . ALA A 1 135 ? -0.346 4.984 -27.191 1.00 90.44 135 ALA A CA 1
ATOM 1027 C C . ALA A 1 135 ? 1.052 4.714 -27.777 1.00 90.44 135 ALA A C 1
ATOM 1029 O O . ALA A 1 135 ? 1.315 5.024 -28.938 1.00 90.44 135 ALA A O 1
ATOM 1030 N N . SER A 1 136 ? 1.919 4.046 -27.010 1.00 90.00 136 SER A N 1
ATOM 1031 C CA . SER A 1 136 ? 3.279 3.713 -27.449 1.00 90.00 136 SER A CA 1
ATOM 1032 C C . SER A 1 136 ? 3.284 2.770 -28.661 1.00 90.00 136 SER A C 1
ATOM 1034 O O . SER A 1 136 ? 4.075 2.952 -29.586 1.00 90.00 136 SER A O 1
ATOM 1036 N N . ARG A 1 137 ? 2.378 1.781 -28.708 1.00 89.44 137 ARG A N 1
ATOM 1037 C CA . ARG A 1 137 ? 2.225 0.874 -29.865 1.00 89.44 137 ARG A CA 1
ATOM 1038 C C . ARG A 1 137 ? 1.763 1.612 -31.120 1.00 89.44 137 ARG A C 1
ATOM 1040 O O . ARG A 1 137 ? 2.281 1.346 -32.205 1.00 89.44 137 ARG A O 1
ATOM 1047 N N . GLN A 1 138 ? 0.816 2.539 -30.980 1.00 84.44 138 GLN A N 1
ATOM 1048 C CA . GLN A 1 138 ? 0.326 3.347 -32.100 1.00 84.44 138 GLN A CA 1
ATOM 1049 C C . GLN A 1 138 ? 1.421 4.256 -32.673 1.00 84.44 138 GLN A C 1
ATOM 1051 O O . GLN A 1 138 ? 1.514 4.405 -33.894 1.00 84.44 138 GLN A O 1
ATOM 1056 N N . ASP A 1 139 ? 2.276 4.820 -31.820 1.00 85.38 139 ASP A N 1
ATOM 1057 C CA . ASP A 1 139 ? 3.397 5.660 -32.250 1.00 85.38 139 ASP A CA 1
ATOM 1058 C C . ASP A 1 139 ? 4.464 4.856 -33.005 1.00 85.38 139 ASP A C 1
ATOM 1060 O O . ASP A 1 139 ? 4.916 5.286 -34.070 1.00 85.38 139 ASP A O 1
ATOM 1064 N N . VAL A 1 140 ? 4.807 3.650 -32.531 1.00 85.19 140 VAL A N 1
ATOM 1065 C CA . VAL A 1 140 ? 5.712 2.735 -33.253 1.00 85.19 140 VAL A CA 1
ATOM 1066 C C . VAL A 1 140 ? 5.140 2.373 -34.625 1.00 85.19 140 VAL A C 1
ATOM 1068 O O . VAL A 1 140 ? 5.855 2.438 -35.625 1.00 85.19 140 VAL A O 1
ATOM 1071 N N . GLN A 1 141 ? 3.845 2.048 -34.702 1.00 76.00 141 GLN A N 1
ATOM 1072 C CA . GLN A 1 141 ? 3.188 1.721 -35.967 1.00 76.00 141 GLN A CA 1
ATOM 1073 C C . GLN A 1 141 ? 3.222 2.906 -36.948 1.00 76.00 141 GLN A C 1
ATOM 1075 O O . GLN A 1 141 ? 3.569 2.729 -38.115 1.00 76.00 141 GLN A O 1
ATOM 1080 N N . LYS A 1 142 ? 2.931 4.128 -36.487 1.00 75.25 142 LYS A N 1
ATOM 1081 C CA . LYS A 1 142 ? 3.028 5.338 -37.323 1.00 75.25 142 LYS A CA 1
ATOM 1082 C C . LYS A 1 142 ? 4.457 5.614 -37.790 1.00 75.25 142 LYS A C 1
ATOM 1084 O O . LYS A 1 142 ? 4.640 5.988 -38.944 1.00 75.25 142 LYS A O 1
ATOM 1089 N N . GLY A 1 143 ? 5.459 5.406 -36.936 1.00 74.12 143 GLY A N 1
ATOM 1090 C CA . GLY A 1 143 ? 6.869 5.566 -37.299 1.00 74.12 143 GLY A CA 1
ATOM 1091 C C . GLY A 1 143 ? 7.340 4.563 -38.357 1.00 74.12 143 GLY A C 1
ATOM 1092 O O . GLY A 1 14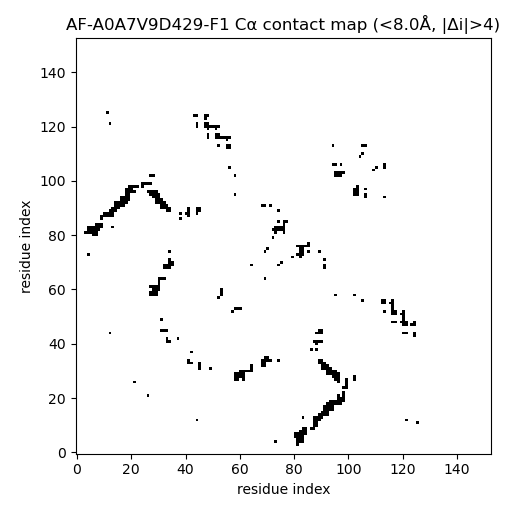3 ? 8.125 4.922 -39.230 1.00 74.12 143 GLY A O 1
ATOM 1093 N N . LEU A 1 144 ? 6.817 3.333 -38.325 1.00 72.75 144 LEU A N 1
ATOM 1094 C CA . LEU A 1 144 ? 7.175 2.277 -39.276 1.00 72.75 144 LEU A CA 1
ATOM 1095 C C . LEU A 1 144 ? 6.552 2.483 -40.670 1.00 72.75 144 LEU A C 1
ATOM 1097 O O . LEU A 1 144 ? 7.167 2.124 -41.669 1.00 72.75 144 LEU A O 1
ATOM 1101 N N . PHE A 1 145 ? 5.352 3.070 -40.746 1.00 65.31 145 PHE A N 1
ATOM 1102 C CA . PHE A 1 145 ? 4.622 3.278 -42.009 1.00 65.31 145 PHE A CA 1
ATOM 1103 C C . PHE A 1 145 ? 4.666 4.721 -42.547 1.00 65.31 145 PHE A C 1
ATOM 1105 O O . PHE A 1 145 ? 4.264 4.957 -43.682 1.00 65.31 145 PHE A O 1
ATOM 1112 N N . GLY A 1 146 ? 5.140 5.693 -41.763 1.00 57.94 146 GLY A N 1
ATOM 1113 C CA . GLY A 1 146 ? 5.202 7.113 -42.141 1.00 57.94 146 GLY A CA 1
ATOM 1114 C C . GLY A 1 146 ? 6.549 7.590 -42.703 1.00 57.94 146 GLY A C 1
ATOM 1115 O O . GLY A 1 146 ? 6.699 8.780 -42.969 1.00 57.94 146 GLY A O 1
ATOM 1116 N N . GLY A 1 147 ? 7.536 6.699 -42.851 1.00 54.62 147 GLY A N 1
ATOM 1117 C CA . GLY A 1 147 ? 8.912 7.049 -43.227 1.00 54.62 147 GLY A CA 1
ATOM 1118 C C . GLY A 1 147 ? 9.172 7.327 -44.714 1.00 54.62 147 GLY A C 1
ATOM 1119 O O . GLY A 1 147 ? 10.248 7.821 -45.032 1.00 54.62 147 GLY A O 1
ATOM 1120 N N . ASP A 1 148 ? 8.224 7.061 -45.619 1.00 55.53 148 ASP A N 1
ATOM 1121 C CA . ASP A 1 148 ? 8.505 6.996 -47.064 1.00 55.53 148 ASP A CA 1
ATOM 1122 C C . ASP A 1 148 ? 7.557 7.875 -47.904 1.00 55.53 148 ASP A C 1
ATOM 1124 O O . ASP A 1 148 ? 6.699 7.408 -48.650 1.00 55.53 148 ASP A O 1
ATOM 1128 N N . THR A 1 149 ? 7.666 9.201 -47.774 1.00 57.25 149 THR A N 1
ATOM 1129 C CA . THR A 1 149 ? 6.964 10.134 -48.690 1.00 57.25 149 THR A CA 1
ATOM 1130 C C . THR A 1 149 ? 7.819 11.311 -49.155 1.00 57.25 149 THR A C 1
ATOM 1132 O O . THR A 1 149 ? 7.312 12.391 -49.451 1.00 57.25 149 THR A O 1
ATOM 1135 N N . ARG A 1 150 ? 9.137 11.118 -49.270 1.00 55.38 150 ARG A N 1
ATOM 1136 C CA . ARG A 1 150 ? 9.999 12.042 -50.024 1.00 55.38 150 ARG A CA 1
ATOM 1137 C C . ARG A 1 150 ? 10.752 11.309 -51.122 1.00 55.38 150 ARG A C 1
ATOM 1139 O O . ARG A 1 150 ? 11.942 11.048 -50.996 1.00 55.38 150 ARG A O 1
ATOM 1146 N N . ALA A 1 151 ? 10.064 11.050 -52.224 1.00 53.12 151 ALA A N 1
ATOM 1147 C CA . ALA A 1 151 ? 10.716 10.888 -53.511 1.00 53.12 151 ALA A CA 1
ATOM 1148 C C . ALA A 1 151 ? 9.779 11.379 -54.622 1.00 53.12 151 ALA A C 1
ATOM 1150 O O . ALA A 1 151 ? 8.606 11.018 -54.642 1.00 53.12 151 ALA A O 1
ATOM 1151 N N . PHE A 1 152 ? 10.359 12.162 -55.534 1.00 53.03 152 PHE A N 1
ATOM 1152 C CA . PHE A 1 152 ? 9.830 12.635 -56.818 1.00 53.03 152 PHE A CA 1
ATOM 1153 C C . PHE A 1 152 ? 8.914 13.870 -56.801 1.00 53.03 152 PHE A C 1
ATOM 1155 O O . PHE A 1 152 ? 7.692 13.764 -56.852 1.00 53.03 152 PHE A O 1
ATOM 1162 N N . SER A 1 153 ? 9.565 15.039 -56.850 1.00 52.31 153 SER A N 1
ATOM 1163 C CA . SER A 1 153 ? 9.191 16.147 -57.743 1.00 52.31 153 SER A CA 1
ATOM 1164 C C . SER A 1 153 ? 10.428 16.610 -58.499 1.00 52.31 153 SER A C 1
ATOM 1166 O O . SER A 1 153 ? 11.517 16.577 -57.879 1.00 52.31 153 SER A O 1
#

Mean predicted aligned error: 5.75 Å

Radius of gyration: 19.9 Å; Cα contacts (8 Å, |Δi|>4): 234; chains: 1; bounding box: 36×34×79 Å

Secondary structure (DSSP, 8-state):
--PPPPTTB--S-EEEEEEE--SSTT--SBEEE--TT--HHHHHHHHHHHHHHHHHH-PPBP----HHHHT-GGG-TTT-SSSB-TTS-EEEEEEEETTSHHHHHHHHH-HHHHHHHHHHHHHHHHHHHHHHHHHHHHHHHHHHHSS------

Nearest PDB structures (foldseek):
  4m6h-assembly2_B  TM=7.210E-01  e=4.386E-06  Mycobacterium tuberculosis H37Rv
  4rn7-assembly1_A  TM=7.840E-01  e=3.166E-05  Clostridioides difficile 630
  8c0j-assembly2_C  TM=5.678E-01  e=1.036E-04  Citrobacter rodentium
  3ne8-assembly1_A-2  TM=5.857E-01  e=5.749E-04  Bartonella henselae
  8c0j-assembly1_A  TM=5.256E-01  e=9.085E-05  Citrobacter rodentium

Sequence (153 aa):
LPATVPPGYAADAFIALHADGAQNQNARGYKLAAPRHASPESTRLLTAIGTEYGRRTQLPRNNAITNAMRDYYAFNSGGLEHAIDGHTPAVIVEMGFVTNARDRAMLSDRPDVIARALADGILRYLEKQARAEEASRQDVQKGLFGGDTRAFS